Protein AF-A0AAN8M9J0-F1 (afdb_monomer_lite)

InterPro domains:
  IPR021859 XRN2-binding (XTBD) domain [PF11952] (68-152)
  IPR021859 XRN2-binding (XTBD) domain [PS51827] (68-155)

Secondary structure (DSSP, 8-state):
------HHHHHHHHHHHHHHHTT-GGGHHHHHHHHHHHHHHHHHTTTS-S-S-HHHHHHHHHHHHHHHHHT--TT--HHHHHHHHHHHHHHGGG--TTTHHHHHHHHHHHHHHHHH-----HHHHHHHHHHTTT---TT------HHHHHHHT--

Sequence (155 aa):
MKNEISIGEVVLVHLHTVLSLLGLSHELPAFLSAHKHFVVRKRGLLVEMAEVDIEEFIEQNRHLAELVDTYRGISESEKQWKARREFLFRNINDFEDPHIDQLLALSMVWANNVFLGCRYSPDLLEKMKEMAEGIVVEDAPVFKTRDEVMKNQKR

Structure (mmCIF, N/CA/C/O backbone):
data_AF-A0AAN8M9J0-F1
#
_entry.id   AF-A0AAN8M9J0-F1
#
loop_
_atom_site.group_PDB
_atom_site.id
_atom_site.type_symbol
_atom_site.label_atom_id
_atom_site.label_alt_id
_atom_site.label_comp_id
_atom_site.label_asym_id
_atom_site.label_entity_id
_atom_site.label_seq_id
_atom_site.pdbx_PDB_ins_code
_atom_site.Cartn_x
_atom_site.Cartn_y
_atom_site.Cartn_z
_atom_site.occupancy
_atom_site.B_iso_or_equiv
_atom_site.auth_seq_id
_atom_site.auth_comp_id
_atom_site.auth_asym_id
_atom_site.auth_atom_id
_atom_site.pdbx_PDB_model_num
ATOM 1 N N . MET A 1 1 ? 10.012 -32.558 16.369 1.00 37.03 1 MET A N 1
ATOM 2 C CA . MET A 1 1 ? 10.340 -32.509 14.930 1.00 37.03 1 MET A CA 1
ATOM 3 C C . MET A 1 1 ? 9.207 -31.781 14.239 1.00 37.03 1 MET A C 1
ATOM 5 O O . MET A 1 1 ? 8.100 -32.299 14.231 1.00 37.03 1 MET A O 1
ATOM 9 N N . LYS A 1 2 ? 9.431 -30.535 13.818 1.00 38.53 2 LYS A N 1
ATOM 10 C CA . LYS A 1 2 ? 8.424 -29.753 13.095 1.00 38.53 2 LYS A CA 1
ATOM 11 C C . LYS A 1 2 ? 8.599 -30.081 11.613 1.00 38.53 2 LYS A C 1
ATOM 13 O O . LYS A 1 2 ? 9.704 -29.948 11.104 1.00 38.53 2 LYS A O 1
ATOM 18 N N . ASN A 1 3 ? 7.546 -30.587 10.978 1.00 40.78 3 ASN A N 1
ATOM 19 C CA . ASN A 1 3 ? 7.517 -30.845 9.543 1.00 40.78 3 ASN A CA 1
ATOM 20 C C . ASN A 1 3 ? 7.455 -29.497 8.820 1.00 40.78 3 ASN A C 1
ATOM 22 O O . ASN A 1 3 ? 6.387 -28.898 8.725 1.00 40.78 3 ASN A O 1
ATOM 26 N N . GLU A 1 4 ? 8.596 -29.009 8.346 1.00 37.28 4 GLU A N 1
ATOM 27 C CA . GLU A 1 4 ? 8.641 -27.924 7.369 1.00 37.28 4 GLU A CA 1
ATOM 28 C C . GLU A 1 4 ? 8.366 -28.529 5.993 1.00 37.28 4 GLU A C 1
ATOM 30 O O . GLU A 1 4 ? 9.258 -29.047 5.326 1.00 37.28 4 GLU A O 1
ATOM 35 N N . ILE A 1 5 ? 7.093 -28.528 5.601 1.00 39.50 5 ILE A N 1
ATOM 36 C CA . ILE A 1 5 ? 6.696 -28.844 4.230 1.00 39.50 5 ILE A CA 1
ATOM 37 C C . ILE A 1 5 ? 7.134 -27.652 3.379 1.00 39.50 5 ILE A C 1
ATOM 39 O O . ILE A 1 5 ? 6.701 -26.522 3.612 1.00 39.50 5 ILE A O 1
ATOM 43 N N . SER A 1 6 ? 8.027 -27.891 2.418 1.00 47.53 6 SER A N 1
ATOM 44 C CA . SER A 1 6 ? 8.469 -26.853 1.488 1.00 47.53 6 SER A CA 1
ATOM 45 C C . SER A 1 6 ? 7.269 -26.351 0.685 1.00 47.53 6 SER A C 1
ATOM 47 O O . SER A 1 6 ? 6.439 -27.144 0.242 1.00 47.53 6 SER A O 1
ATOM 49 N N . ILE A 1 7 ? 7.187 -25.039 0.456 1.00 44.56 7 ILE A N 1
ATOM 50 C CA . ILE A 1 7 ? 6.100 -24.371 -0.283 1.00 44.56 7 ILE A CA 1
ATOM 51 C C . ILE A 1 7 ? 5.822 -25.066 -1.635 1.00 44.56 7 ILE A C 1
ATOM 53 O O . ILE A 1 7 ? 4.675 -25.150 -2.067 1.00 44.56 7 ILE A O 1
ATOM 57 N N . GLY A 1 8 ? 6.844 -25.663 -2.263 1.00 47.47 8 GLY A N 1
ATOM 58 C CA . GLY A 1 8 ? 6.699 -26.434 -3.502 1.00 47.47 8 GLY A CA 1
ATOM 59 C C . GLY A 1 8 ? 5.893 -27.736 -3.378 1.00 47.47 8 GLY A C 1
ATOM 60 O O . GLY A 1 8 ? 5.208 -28.112 -4.326 1.00 47.47 8 GLY A O 1
ATOM 61 N N . GLU A 1 9 ? 5.918 -28.414 -2.228 1.00 49.25 9 GLU A N 1
ATOM 62 C CA . GLU A 1 9 ? 5.120 -29.628 -1.997 1.00 49.25 9 GLU A CA 1
ATOM 63 C C . GLU A 1 9 ? 3.646 -29.292 -1.742 1.00 49.25 9 GLU A C 1
ATOM 65 O O . GLU A 1 9 ? 2.766 -29.997 -2.234 1.00 49.25 9 GLU A O 1
ATOM 70 N N . VAL A 1 10 ? 3.358 -28.170 -1.069 1.00 53.47 10 VAL A N 1
ATOM 71 C CA . VAL A 1 10 ? 1.979 -27.694 -0.847 1.00 53.47 10 VAL A CA 1
ATOM 72 C C . VAL A 1 10 ? 1.298 -27.361 -2.177 1.00 53.47 10 VAL A C 1
ATOM 74 O O . VAL A 1 10 ? 0.160 -27.772 -2.413 1.00 53.47 10 VAL A O 1
ATOM 77 N N . VAL A 1 11 ? 2.017 -26.684 -3.079 1.00 56.31 11 VAL A N 1
ATOM 78 C CA . VAL A 1 11 ? 1.515 -26.299 -4.408 1.00 56.31 11 VAL A CA 1
ATOM 79 C C . VAL A 1 11 ? 1.247 -27.527 -5.284 1.00 56.31 11 VAL A C 1
ATOM 81 O O . VAL A 1 11 ? 0.223 -27.585 -5.965 1.00 56.31 11 VAL A O 1
ATOM 84 N N . LEU A 1 12 ? 2.111 -28.546 -5.231 1.00 55.06 12 LEU A N 1
ATOM 85 C CA . LEU A 1 12 ? 1.944 -29.764 -6.029 1.00 55.06 12 LEU A CA 1
ATOM 86 C C . LEU A 1 12 ? 0.745 -30.607 -5.562 1.00 55.06 12 LEU A C 1
ATOM 88 O O . LEU A 1 12 ? 0.005 -31.148 -6.387 1.00 55.06 12 LEU A O 1
ATOM 92 N N . VAL A 1 13 ? 0.521 -30.679 -4.246 1.00 58.53 13 VAL A N 1
ATOM 93 C CA . VAL A 1 13 ? -0.626 -31.384 -3.651 1.00 58.53 13 VAL A CA 1
ATOM 94 C C . VAL A 1 13 ? -1.940 -30.658 -3.968 1.00 58.53 13 VAL A C 1
ATOM 96 O O . VAL A 1 13 ? -2.941 -31.309 -4.283 1.00 58.53 13 VAL A O 1
ATOM 99 N N . HIS A 1 14 ? -1.940 -29.320 -3.968 1.00 57.56 14 HIS A N 1
ATOM 100 C CA . HIS A 1 14 ? -3.107 -28.531 -4.374 1.00 57.56 14 HIS A CA 1
ATOM 101 C C . HIS A 1 14 ? -3.426 -28.694 -5.862 1.00 57.56 14 HIS A C 1
ATOM 103 O O . HIS A 1 14 ? -4.567 -28.985 -6.215 1.00 57.56 14 HIS A O 1
ATOM 109 N N . LEU A 1 15 ? -2.421 -28.605 -6.736 1.00 57.91 15 LEU A N 1
ATOM 110 C CA . LEU A 1 15 ? -2.618 -28.718 -8.181 1.00 57.91 15 LEU A CA 1
ATOM 111 C C . LEU A 1 15 ? -3.143 -30.105 -8.591 1.00 57.91 15 LEU A C 1
ATOM 113 O O . LEU A 1 15 ? -4.039 -30.209 -9.428 1.00 57.91 15 LEU A O 1
ATOM 117 N N . HIS A 1 16 ? -2.657 -31.175 -7.953 1.00 62.41 16 HIS A N 1
ATOM 118 C CA . HIS A 1 16 ? -3.148 -32.536 -8.192 1.00 62.41 16 HIS A CA 1
ATOM 119 C C . HIS A 1 16 ? -4.612 -32.728 -7.757 1.00 62.41 16 HIS A C 1
ATOM 121 O O . HIS A 1 16 ? -5.391 -33.400 -8.441 1.00 62.41 16 HIS A O 1
ATOM 127 N N . THR A 1 17 ? -5.000 -32.107 -6.640 1.00 62.00 17 THR A N 1
ATOM 128 C CA . THR A 1 17 ? -6.374 -32.153 -6.119 1.00 62.00 17 THR A CA 1
ATOM 129 C C . THR A 1 17 ? -7.333 -31.394 -7.038 1.00 62.00 17 THR A C 1
ATOM 131 O O . THR A 1 17 ? -8.386 -31.916 -7.399 1.00 62.00 17 THR A O 1
ATOM 134 N N . VAL A 1 18 ? -6.938 -30.201 -7.492 1.00 60.56 18 VAL A N 1
ATOM 135 C CA . VAL A 1 18 ? -7.740 -29.359 -8.393 1.00 60.56 18 VAL A CA 1
ATOM 136 C C . VAL A 1 18 ? -7.950 -30.032 -9.753 1.00 60.56 18 VAL A C 1
ATOM 138 O O . VAL A 1 18 ? -9.076 -30.091 -10.242 1.00 60.56 18 VAL A O 1
ATOM 141 N N . LEU A 1 19 ? -6.909 -30.626 -10.342 1.00 59.59 19 LEU A N 1
ATOM 142 C CA . LEU A 1 19 ? -7.022 -31.294 -11.646 1.00 59.59 19 LEU A CA 1
ATOM 143 C C . LEU A 1 19 ? -7.864 -32.579 -11.597 1.00 59.59 19 LEU A C 1
ATOM 145 O O . LEU A 1 19 ? -8.530 -32.916 -12.576 1.00 59.59 19 LEU A O 1
ATOM 149 N N . SER A 1 20 ? -7.886 -33.264 -10.451 1.00 63.78 20 SER A N 1
ATOM 150 C CA . SER A 1 20 ? -8.729 -34.448 -10.239 1.00 63.78 20 SER A CA 1
ATOM 151 C C . SER A 1 20 ? -10.214 -34.099 -10.112 1.00 63.78 20 SER A C 1
ATOM 153 O O . SER A 1 20 ? -11.056 -34.836 -10.617 1.00 63.78 20 SER A O 1
ATOM 155 N N . LEU A 1 21 ? -10.544 -32.955 -9.501 1.00 64.38 21 LEU A N 1
ATOM 156 C CA . LEU A 1 21 ? -11.926 -32.468 -9.400 1.00 64.38 21 LEU A CA 1
ATOM 157 C C . LEU A 1 21 ? -12.485 -31.987 -10.747 1.00 64.38 21 LEU A C 1
ATOM 159 O O . LEU A 1 21 ? -13.688 -32.075 -10.976 1.00 64.38 21 LEU A O 1
ATOM 163 N N . LEU A 1 22 ? -11.616 -31.518 -11.644 1.00 60.97 22 LEU A N 1
ATOM 164 C CA . LEU A 1 22 ? -11.994 -31.018 -12.968 1.00 60.97 22 LEU A CA 1
ATOM 165 C C . LEU A 1 22 ? -12.020 -32.106 -14.057 1.00 60.97 22 LEU A C 1
ATOM 167 O O . LEU A 1 22 ? -12.340 -31.812 -15.204 1.00 60.97 22 LEU A O 1
ATOM 171 N N . GLY A 1 23 ? -11.687 -33.361 -13.730 1.00 61.56 23 GLY A N 1
ATOM 172 C CA . GLY A 1 23 ? -11.627 -34.457 -14.710 1.00 61.56 23 GLY A CA 1
ATOM 173 C C . GLY A 1 23 ? -10.466 -34.345 -15.712 1.00 61.56 23 GLY A C 1
ATOM 174 O O . GLY A 1 23 ? -10.416 -35.079 -16.700 1.00 61.56 23 GLY A O 1
ATOM 175 N N . LEU A 1 24 ? -9.504 -33.458 -15.447 1.00 62.81 24 LEU A N 1
ATOM 176 C CA . LEU A 1 24 ? -8.351 -33.162 -16.305 1.00 62.81 24 LEU A CA 1
ATOM 177 C C . LEU A 1 24 ? -7.081 -33.894 -15.842 1.00 62.81 24 LEU A C 1
ATOM 179 O O . LEU A 1 24 ? -5.964 -33.522 -16.191 1.00 62.81 24 LEU A O 1
ATOM 183 N N . SER A 1 25 ? -7.221 -34.985 -15.080 1.00 61.00 25 SER A N 1
ATOM 184 C CA . SER A 1 25 ? -6.090 -35.789 -14.583 1.00 61.00 25 SER A CA 1
ATOM 185 C C . SER A 1 25 ? -5.180 -36.320 -15.701 1.00 61.00 25 SER A C 1
ATOM 187 O O . SER A 1 25 ? -4.008 -36.600 -15.461 1.00 61.00 25 SER A O 1
ATOM 189 N N . HIS A 1 26 ? -5.698 -36.434 -16.926 1.00 60.38 26 HIS A N 1
ATOM 190 C CA . HIS A 1 26 ? -4.939 -36.843 -18.108 1.00 60.38 26 HIS A CA 1
ATOM 191 C C . HIS A 1 26 ? -3.966 -35.762 -18.620 1.00 60.38 26 HIS A C 1
ATOM 193 O O . HIS A 1 26 ? -3.035 -36.091 -19.351 1.00 60.38 26 HIS A O 1
ATOM 199 N N . GLU A 1 27 ? -4.133 -34.501 -18.210 1.00 53.97 27 GLU A N 1
ATOM 200 C CA . GLU A 1 27 ? -3.240 -33.379 -18.534 1.00 53.97 27 GLU A CA 1
ATOM 201 C C . GLU A 1 27 ? -2.127 -33.199 -17.487 1.00 53.97 27 GLU A C 1
ATOM 203 O O . GLU A 1 27 ? -1.145 -32.493 -17.721 1.00 53.97 27 GLU A O 1
ATOM 208 N N . LEU A 1 28 ? -2.217 -33.901 -16.349 1.00 55.06 28 LEU A N 1
ATOM 209 C CA . LEU A 1 28 ? -1.205 -33.897 -15.292 1.00 55.06 28 LEU A CA 1
ATOM 210 C C . LEU A 1 28 ? 0.204 -34.272 -15.797 1.00 55.06 28 LEU A C 1
ATOM 212 O O . LEU A 1 28 ? 1.161 -33.624 -15.377 1.00 55.06 28 LEU A O 1
ATOM 216 N N . PRO A 1 29 ? 0.394 -35.243 -16.715 1.00 53.56 29 PRO A N 1
ATOM 217 C CA . PRO A 1 29 ? 1.701 -35.523 -17.302 1.00 53.56 29 PRO A CA 1
ATOM 218 C C . PRO A 1 29 ? 2.237 -34.359 -18.138 1.00 53.56 29 PRO A C 1
ATOM 220 O O . PRO A 1 29 ? 3.442 -34.135 -18.124 1.00 53.56 29 PRO A O 1
ATOM 223 N N . ALA A 1 30 ? 1.378 -33.593 -18.821 1.00 54.25 30 ALA A N 1
ATOM 224 C CA . ALA A 1 30 ? 1.774 -32.409 -19.583 1.00 54.25 30 ALA A CA 1
ATOM 225 C C . ALA A 1 30 ? 2.124 -31.239 -18.652 1.00 54.25 30 ALA A C 1
ATOM 227 O O . ALA A 1 30 ? 3.125 -30.568 -18.875 1.00 54.25 30 ALA A O 1
ATOM 228 N N . PHE A 1 31 ? 1.388 -31.060 -17.552 1.00 50.41 31 PHE A N 1
ATOM 229 C CA . PHE A 1 31 ? 1.675 -30.042 -16.536 1.00 50.41 31 PHE A CA 1
ATOM 230 C C . PHE A 1 31 ? 2.921 -30.376 -15.707 1.00 50.41 31 PHE A C 1
ATOM 232 O O . PHE A 1 31 ? 3.752 -29.511 -15.453 1.00 50.41 31 PHE A O 1
ATOM 239 N N . LEU A 1 32 ? 3.115 -31.646 -15.342 1.00 51.84 32 LEU A N 1
ATOM 240 C CA . LEU A 1 32 ? 4.338 -32.140 -14.709 1.00 51.84 32 LEU A CA 1
ATOM 241 C C . LEU A 1 32 ? 5.503 -32.193 -15.693 1.00 51.84 32 LEU A C 1
ATOM 243 O O . LEU A 1 32 ? 6.635 -32.077 -15.247 1.00 51.84 32 LEU A O 1
ATOM 247 N N . SER A 1 33 ? 5.267 -32.354 -16.998 1.00 47.25 33 SER A N 1
ATOM 248 C CA . SER A 1 33 ? 6.288 -32.227 -18.044 1.00 47.25 33 SER A CA 1
ATOM 249 C C . SER A 1 33 ? 6.638 -30.766 -18.296 1.00 47.25 33 SER A C 1
ATOM 251 O O . SER A 1 33 ? 7.811 -30.482 -18.465 1.00 47.25 33 SER A O 1
ATOM 253 N N . ALA A 1 34 ? 5.690 -29.831 -18.216 1.00 49.56 34 ALA A N 1
ATOM 254 C CA . ALA A 1 34 ? 5.931 -28.391 -18.269 1.00 49.56 34 ALA A CA 1
ATOM 255 C C . ALA A 1 34 ? 6.599 -27.883 -16.988 1.00 49.56 34 ALA A C 1
ATOM 257 O O . ALA A 1 34 ? 7.487 -27.051 -17.071 1.00 49.56 34 ALA A O 1
ATOM 258 N N . HIS A 1 35 ? 6.262 -28.434 -15.818 1.00 48.41 35 HIS A N 1
ATOM 259 C CA . HIS A 1 35 ? 6.902 -28.120 -14.542 1.00 48.41 35 HIS A CA 1
ATOM 260 C C . HIS A 1 35 ? 8.254 -28.827 -14.394 1.00 48.41 35 HIS A C 1
ATOM 262 O O . HIS A 1 35 ? 9.205 -28.211 -13.943 1.00 48.41 35 HIS A O 1
ATOM 268 N N . LYS A 1 36 ? 8.411 -30.085 -14.835 1.00 43.97 36 LYS A N 1
ATOM 269 C CA . LYS A 1 36 ? 9.727 -30.734 -14.966 1.00 43.97 36 LYS A CA 1
ATOM 270 C C . LYS A 1 36 ? 10.540 -30.067 -16.055 1.00 43.97 36 LYS A C 1
ATOM 272 O O . LYS A 1 36 ? 11.717 -29.917 -15.826 1.00 43.97 36 LYS A O 1
ATOM 277 N N . HIS A 1 37 ? 9.978 -29.602 -17.167 1.00 40.44 37 HIS A N 1
ATOM 278 C CA . HIS A 1 37 ? 10.704 -28.760 -18.112 1.00 40.44 37 HIS A CA 1
ATOM 279 C C . HIS A 1 37 ? 10.979 -27.396 -17.511 1.00 40.44 37 HIS A C 1
ATOM 281 O O . HIS A 1 37 ? 12.051 -26.911 -17.749 1.00 40.44 37 HIS A O 1
ATOM 287 N N . PHE A 1 38 ? 10.133 -26.785 -16.689 1.00 38.91 38 PHE A N 1
ATOM 288 C CA . PHE A 1 38 ? 10.437 -25.515 -16.024 1.00 38.91 38 PHE A CA 1
ATOM 289 C C . PHE A 1 38 ? 11.501 -25.684 -14.935 1.00 38.91 38 PHE A C 1
ATOM 291 O O . PHE A 1 38 ? 12.342 -24.813 -14.781 1.00 38.91 38 PHE A O 1
ATOM 298 N N . VAL A 1 39 ? 11.525 -26.820 -14.230 1.00 40.16 39 VAL A N 1
ATOM 299 C CA . VAL A 1 39 ? 12.495 -27.177 -13.180 1.00 40.16 39 VAL A CA 1
ATOM 300 C C . VAL A 1 39 ? 13.793 -27.745 -13.763 1.00 40.16 39 VAL A C 1
ATOM 302 O O . VAL A 1 39 ? 14.854 -27.465 -13.228 1.00 40.16 39 VAL A O 1
ATOM 305 N N . VAL A 1 40 ? 13.746 -28.514 -14.854 1.00 37.81 40 VAL A N 1
ATOM 306 C CA . VAL A 1 40 ? 14.902 -29.025 -15.621 1.00 37.81 40 VAL A CA 1
ATOM 307 C C . VAL A 1 40 ? 15.455 -27.934 -16.530 1.00 37.81 40 VAL A C 1
ATOM 309 O O . VAL A 1 40 ? 16.665 -27.852 -16.654 1.00 37.81 40 VAL A O 1
ATOM 312 N N . ARG A 1 41 ? 14.620 -27.032 -17.066 1.00 35.28 41 ARG A N 1
ATOM 313 C CA . ARG A 1 41 ? 15.052 -25.752 -17.645 1.00 35.28 41 ARG A CA 1
ATOM 314 C C . ARG A 1 41 ? 15.646 -24.933 -16.517 1.00 35.28 41 ARG A C 1
ATOM 316 O O . ARG A 1 41 ? 16.829 -24.747 -16.598 1.00 35.28 41 ARG A O 1
ATOM 323 N N . LYS A 1 42 ? 15.005 -24.659 -15.373 1.00 36.34 42 LYS A N 1
ATOM 324 C CA . LYS A 1 42 ? 15.692 -24.043 -14.210 1.00 36.34 42 LYS A CA 1
ATOM 325 C C . LYS A 1 42 ? 16.987 -24.758 -13.791 1.00 36.34 42 LYS A C 1
ATOM 327 O O . LYS A 1 42 ? 17.895 -24.070 -13.374 1.00 36.34 42 LYS A O 1
ATOM 332 N N . ARG A 1 43 ? 17.116 -26.090 -13.884 1.00 35.22 43 ARG A N 1
ATOM 333 C CA . ARG A 1 43 ? 18.336 -26.842 -13.504 1.00 35.22 43 ARG A CA 1
ATOM 334 C C . ARG A 1 43 ? 19.423 -26.887 -14.586 1.00 35.22 43 ARG A C 1
ATOM 336 O O . ARG A 1 43 ? 20.588 -26.938 -14.225 1.00 35.22 43 ARG A O 1
ATOM 343 N N . GLY A 1 44 ? 19.073 -26.865 -15.869 1.00 32.97 44 GLY A N 1
ATOM 344 C CA . GLY A 1 44 ? 20.012 -26.762 -16.996 1.00 32.97 44 GLY A CA 1
ATOM 345 C C . GLY A 1 44 ? 20.391 -25.310 -17.300 1.00 32.97 44 GLY A C 1
ATOM 346 O O . GLY A 1 44 ? 21.549 -25.004 -17.534 1.00 32.97 44 GLY A O 1
ATOM 347 N N . LEU A 1 45 ? 19.433 -24.399 -17.151 1.00 36.41 45 LEU A N 1
ATOM 348 C CA . LEU A 1 45 ? 19.574 -22.942 -17.097 1.00 36.41 45 LEU A CA 1
ATOM 349 C C . LEU A 1 45 ? 20.318 -22.529 -15.805 1.00 36.41 45 LEU A C 1
ATOM 351 O O . LEU A 1 45 ? 20.948 -21.497 -15.790 1.00 36.41 45 LEU A O 1
ATOM 355 N N . LEU A 1 46 ? 20.372 -23.349 -14.745 1.00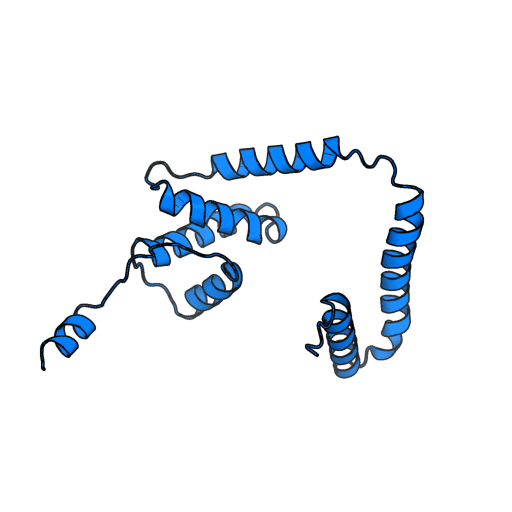 42.78 46 LEU A N 1
ATOM 356 C CA . LEU A 1 46 ? 21.308 -23.132 -13.620 1.00 42.78 46 LEU A CA 1
ATOM 357 C C . LEU A 1 46 ? 22.774 -23.443 -13.978 1.00 42.78 46 LEU A C 1
ATOM 359 O O . LEU A 1 46 ? 23.661 -23.067 -13.219 1.00 42.78 46 LEU A O 1
ATOM 363 N N . VAL A 1 47 ? 23.036 -24.129 -15.096 1.00 47.41 47 VAL A N 1
ATOM 364 C CA . VAL A 1 47 ? 24.395 -24.442 -15.576 1.00 47.41 47 VAL A CA 1
ATOM 365 C C . VAL A 1 47 ? 24.786 -23.559 -16.779 1.00 47.41 47 VAL A C 1
ATOM 367 O O . VAL A 1 47 ? 25.973 -23.399 -17.035 1.00 47.41 47 VAL A O 1
ATOM 370 N N . GLU A 1 48 ? 23.824 -22.894 -17.437 1.00 39.38 48 GLU A N 1
ATOM 371 C CA . GLU A 1 48 ? 24.050 -21.880 -18.491 1.00 39.38 48 GLU A CA 1
ATOM 372 C C . GLU A 1 48 ? 23.328 -20.525 -18.242 1.00 39.38 48 GLU A C 1
ATOM 374 O O . GLU A 1 48 ? 22.996 -19.811 -19.181 1.00 39.38 48 GLU A O 1
ATOM 379 N N . MET A 1 49 ? 23.071 -20.138 -16.984 1.00 42.06 49 MET A N 1
ATOM 380 C CA . MET A 1 49 ? 22.769 -18.744 -16.574 1.00 42.06 49 MET A CA 1
ATOM 381 C C . MET A 1 49 ? 23.891 -18.203 -15.700 1.00 42.06 49 MET A C 1
ATOM 383 O O . MET A 1 49 ? 23.671 -17.670 -14.612 1.00 42.06 49 MET A O 1
ATOM 387 N N . ALA A 1 50 ? 25.118 -18.334 -16.176 1.00 48.28 50 ALA A N 1
ATOM 388 C CA . ALA A 1 50 ? 26.003 -17.210 -15.965 1.00 48.28 50 ALA A CA 1
ATOM 389 C C . ALA A 1 50 ? 25.524 -16.138 -16.956 1.00 48.28 50 ALA A C 1
ATOM 391 O O . ALA A 1 50 ? 25.559 -16.382 -18.156 1.00 48.28 50 ALA A O 1
ATOM 392 N N . GLU A 1 51 ? 25.036 -15.007 -16.438 1.00 45.31 51 GLU A N 1
ATOM 393 C CA . GLU A 1 51 ? 24.757 -13.774 -17.198 1.00 45.31 51 GLU A CA 1
ATOM 394 C C . GLU A 1 51 ? 23.392 -13.654 -17.914 1.00 45.31 51 GLU A C 1
ATOM 396 O O . GLU A 1 51 ? 23.301 -13.109 -19.007 1.00 45.31 51 GLU A O 1
ATOM 401 N N . VAL A 1 52 ? 22.276 -14.023 -17.268 1.00 51.62 52 VAL A N 1
ATOM 402 C CA . VAL A 1 52 ? 21.233 -12.976 -17.210 1.00 51.62 52 VAL A CA 1
ATOM 403 C C . VAL A 1 52 ? 21.741 -12.053 -16.123 1.00 51.62 52 VAL A C 1
ATOM 405 O O . VAL A 1 52 ? 21.834 -12.458 -14.962 1.00 51.62 52 VAL A O 1
ATOM 408 N N . ASP A 1 53 ? 22.246 -10.917 -16.576 1.00 57.53 53 ASP A N 1
ATOM 409 C CA . ASP A 1 53 ? 23.120 -10.027 -15.843 1.00 57.53 53 ASP A CA 1
ATOM 410 C C . ASP A 1 53 ? 22.470 -9.638 -14.504 1.00 57.53 53 ASP A C 1
ATOM 412 O O . ASP A 1 53 ? 21.362 -9.098 -14.458 1.00 57.53 53 ASP A O 1
ATOM 416 N N . ILE A 1 54 ? 23.131 -9.967 -13.390 1.00 60.75 54 ILE A N 1
ATOM 417 C CA . ILE A 1 54 ? 22.674 -9.580 -12.048 1.00 60.75 54 ILE A CA 1
ATOM 418 C C . ILE A 1 54 ? 22.471 -8.060 -12.009 1.00 60.75 54 ILE A C 1
ATOM 420 O O . ILE A 1 54 ? 21.543 -7.575 -11.356 1.00 60.75 54 ILE A O 1
ATOM 424 N N . GLU A 1 55 ? 23.287 -7.324 -12.766 1.00 64.19 55 GLU A N 1
ATOM 425 C CA . GLU A 1 55 ? 23.180 -5.887 -12.935 1.00 64.19 55 GLU A CA 1
ATOM 426 C C . GLU A 1 55 ? 21.847 -5.476 -13.592 1.00 64.19 55 GLU A C 1
ATOM 428 O O . GLU A 1 55 ? 21.223 -4.521 -13.132 1.00 64.19 55 GLU A O 1
ATOM 433 N N . GLU A 1 56 ? 21.338 -6.216 -14.585 1.00 63.00 56 GLU A N 1
ATOM 434 C CA . GLU A 1 56 ? 20.048 -5.927 -15.235 1.00 63.00 56 GLU A CA 1
ATOM 435 C C . GLU A 1 56 ? 18.877 -6.095 -14.256 1.00 63.00 56 GLU A C 1
ATOM 437 O O . GLU A 1 56 ? 17.986 -5.245 -14.183 1.00 63.00 56 GLU A O 1
ATOM 442 N N . PHE A 1 57 ? 18.894 -7.155 -13.444 1.00 60.72 57 PHE A N 1
ATOM 443 C CA . PHE A 1 57 ? 17.862 -7.377 -12.429 1.00 60.72 57 PHE A CA 1
ATOM 444 C C . PHE A 1 57 ? 17.902 -6.310 -11.325 1.00 60.72 57 PHE A C 1
ATOM 446 O O . PHE A 1 57 ? 16.860 -5.860 -10.840 1.00 60.72 57 PHE A O 1
ATOM 453 N N . ILE A 1 58 ? 19.099 -5.880 -10.914 1.00 64.62 58 ILE A N 1
ATOM 454 C CA . ILE A 1 58 ? 19.261 -4.776 -9.959 1.00 64.62 58 ILE A CA 1
ATOM 455 C C . ILE A 1 58 ? 18.708 -3.476 -10.553 1.00 64.62 58 ILE A C 1
ATOM 457 O O . ILE A 1 58 ? 18.002 -2.745 -9.85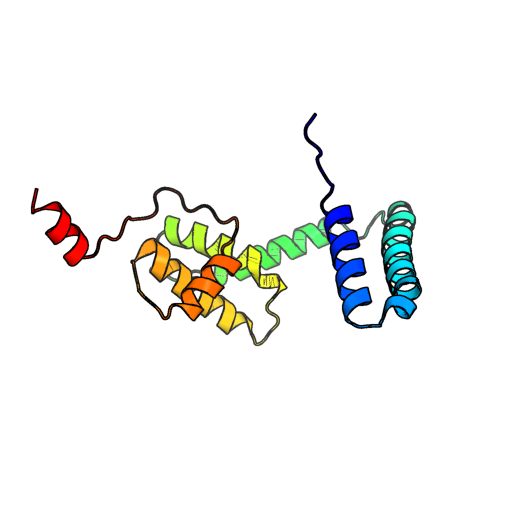4 1.00 64.62 58 ILE A O 1
ATOM 461 N N . GLU A 1 59 ? 18.983 -3.205 -11.828 1.00 69.50 59 GLU A N 1
ATOM 462 C CA . GLU A 1 59 ? 18.532 -1.986 -12.496 1.00 69.50 59 GLU A CA 1
ATOM 463 C C . GLU A 1 59 ? 17.008 -1.957 -12.668 1.00 69.50 59 GLU A C 1
ATOM 465 O O . GLU A 1 59 ? 16.368 -0.958 -12.349 1.00 69.50 59 GLU A O 1
ATOM 470 N N . GLN A 1 60 ? 16.391 -3.074 -13.060 1.00 68.62 60 GLN A N 1
ATOM 471 C CA . GLN A 1 60 ? 14.930 -3.193 -13.140 1.00 68.62 60 GLN A CA 1
ATOM 472 C C . GLN A 1 60 ? 14.257 -2.949 -11.781 1.00 68.62 60 GLN A C 1
ATOM 474 O O . GLN A 1 60 ? 13.278 -2.205 -11.697 1.00 68.62 60 GLN A O 1
ATOM 479 N N . ASN A 1 61 ? 14.804 -3.515 -10.701 1.00 72.25 61 ASN A N 1
ATOM 480 C CA . ASN A 1 61 ? 14.289 -3.273 -9.352 1.00 72.25 61 ASN A CA 1
ATOM 481 C C . ASN A 1 61 ? 14.475 -1.817 -8.910 1.00 72.25 61 ASN A C 1
ATOM 483 O O . ASN A 1 61 ? 13.609 -1.277 -8.217 1.00 72.25 61 ASN A O 1
ATOM 487 N N . ARG A 1 62 ? 15.576 -1.166 -9.311 1.00 75.56 62 ARG A N 1
ATOM 488 C CA . ARG A 1 62 ? 15.788 0.265 -9.058 1.00 75.56 62 ARG A CA 1
ATOM 489 C C . ARG A 1 62 ? 14.744 1.105 -9.787 1.00 75.56 62 ARG A C 1
ATOM 491 O O . ARG A 1 62 ? 14.096 1.922 -9.142 1.00 75.56 62 ARG A O 1
ATOM 498 N N . HIS A 1 63 ? 14.530 0.868 -11.078 1.00 78.38 63 HIS A N 1
ATOM 499 C CA . HIS A 1 63 ? 13.526 1.590 -11.859 1.00 78.38 63 HIS A CA 1
ATOM 500 C C . HIS A 1 63 ? 12.116 1.407 -11.294 1.00 78.38 63 HIS A C 1
ATOM 502 O O . HIS A 1 63 ? 11.367 2.374 -11.184 1.00 78.38 63 HIS A O 1
ATOM 508 N N . LEU A 1 64 ? 11.759 0.185 -10.884 1.00 78.81 64 LEU A N 1
ATOM 509 C CA . LEU A 1 64 ? 10.481 -0.071 -10.223 1.00 78.81 64 LEU A CA 1
ATOM 510 C C . LEU A 1 64 ? 10.367 0.716 -8.914 1.00 78.81 64 LEU A C 1
ATOM 512 O O . LEU A 1 64 ? 9.313 1.274 -8.617 1.00 78.81 64 LEU A O 1
ATOM 516 N N . ALA A 1 65 ? 11.449 0.790 -8.136 1.00 79.75 65 ALA A N 1
ATOM 517 C CA . ALA A 1 65 ? 11.453 1.545 -6.895 1.00 79.75 65 ALA A CA 1
ATOM 518 C C . ALA A 1 65 ? 11.296 3.051 -7.107 1.00 79.75 65 ALA A C 1
ATOM 520 O O . ALA A 1 65 ? 10.496 3.675 -6.410 1.00 79.75 65 ALA A O 1
ATOM 521 N N . GLU A 1 66 ? 11.996 3.605 -8.092 1.00 87.19 66 GLU A N 1
ATOM 522 C CA . GLU A 1 66 ? 11.868 5.006 -8.490 1.00 87.19 66 GLU A CA 1
ATOM 523 C C . GLU A 1 66 ? 10.457 5.311 -8.997 1.00 87.19 66 GLU A C 1
ATOM 525 O O . GLU A 1 66 ? 9.861 6.302 -8.576 1.00 87.19 66 GLU A O 1
ATOM 530 N N . LEU A 1 67 ? 9.884 4.429 -9.825 1.00 86.75 67 LEU A N 1
ATOM 531 C CA . LEU A 1 67 ? 8.504 4.541 -10.294 1.00 86.75 67 LEU A CA 1
ATOM 532 C C . LEU A 1 67 ? 7.519 4.554 -9.124 1.00 86.75 67 LEU A C 1
ATOM 534 O O . LEU A 1 67 ? 6.685 5.454 -9.043 1.00 86.75 67 LEU A O 1
ATOM 538 N N . VAL A 1 68 ? 7.627 3.600 -8.195 1.00 87.25 68 VAL A N 1
ATOM 539 C CA . VAL A 1 68 ? 6.746 3.541 -7.023 1.00 87.25 68 VAL A CA 1
ATOM 540 C C . VAL A 1 68 ? 6.852 4.820 -6.197 1.00 87.25 68 VAL A C 1
ATOM 542 O O . VAL A 1 68 ? 5.828 5.344 -5.758 1.00 87.25 68 VAL A O 1
ATOM 545 N N . ASP A 1 69 ? 8.056 5.368 -6.031 1.00 91.38 69 ASP A N 1
ATOM 546 C CA . ASP A 1 69 ? 8.263 6.611 -5.290 1.00 91.38 69 ASP A CA 1
ATOM 547 C C . ASP A 1 69 ? 7.578 7.824 -5.949 1.00 91.38 69 ASP A C 1
ATOM 549 O O . ASP A 1 69 ? 7.168 8.747 -5.238 1.00 91.38 69 ASP A O 1
ATOM 553 N N . THR A 1 70 ? 7.334 7.801 -7.269 1.00 91.94 70 THR A N 1
ATOM 554 C CA . THR A 1 70 ? 6.537 8.842 -7.951 1.00 91.94 70 THR A CA 1
ATOM 555 C C . THR A 1 70 ? 5.060 8.846 -7.548 1.00 91.94 70 THR A C 1
ATOM 557 O O . THR A 1 70 ? 4.398 9.877 -7.664 1.00 91.94 70 THR A O 1
ATOM 560 N N . TYR A 1 71 ? 4.532 7.732 -7.028 1.00 91.00 71 TYR A N 1
ATOM 561 C CA . TYR A 1 71 ? 3.130 7.625 -6.618 1.00 91.00 71 TYR A CA 1
ATOM 562 C C . TYR A 1 71 ? 2.841 8.209 -5.234 1.00 91.00 71 TYR A C 1
ATOM 564 O O . TYR A 1 71 ? 1.682 8.208 -4.800 1.00 91.00 71 TYR A O 1
ATOM 572 N N . ARG A 1 72 ? 3.861 8.698 -4.521 1.00 93.25 72 ARG A N 1
ATOM 573 C CA . ARG A 1 72 ? 3.700 9.312 -3.202 1.00 93.25 72 ARG A CA 1
ATOM 574 C C . ARG A 1 72 ? 2.850 10.585 -3.280 1.00 93.25 72 ARG A C 1
ATOM 576 O O . ARG A 1 72 ? 3.120 11.505 -4.047 1.00 93.25 72 ARG A O 1
ATOM 583 N N . GLY A 1 73 ? 1.838 10.664 -2.424 1.00 86.44 73 GLY A N 1
ATOM 584 C CA . GLY A 1 73 ? 0.980 11.826 -2.250 1.00 86.44 73 GLY A CA 1
ATOM 585 C C . GLY A 1 73 ? 1.601 12.875 -1.326 1.00 86.44 73 GLY A C 1
ATOM 586 O O . GLY A 1 73 ? 2.259 12.560 -0.336 1.00 86.44 73 GLY A O 1
ATOM 587 N N . ILE A 1 74 ? 1.332 14.150 -1.614 1.00 87.38 74 ILE A N 1
ATOM 588 C CA . ILE A 1 74 ? 1.902 15.304 -0.891 1.00 87.38 74 ILE A CA 1
ATOM 589 C C . ILE A 1 74 ? 1.471 15.335 0.586 1.00 87.38 74 ILE A C 1
ATOM 591 O O . ILE A 1 74 ? 2.226 15.770 1.452 1.00 87.38 74 ILE A O 1
ATOM 595 N N . SER A 1 75 ? 0.252 14.882 0.885 1.00 84.12 75 SER A N 1
ATOM 596 C CA . SER A 1 75 ? -0.331 14.927 2.234 1.00 84.12 75 SER A CA 1
ATOM 597 C C . SER A 1 75 ? -0.049 13.679 3.075 1.00 84.12 75 SER A C 1
ATOM 599 O O . SER A 1 75 ? -0.573 13.565 4.182 1.00 84.12 75 SER A O 1
ATOM 601 N N . GLU A 1 76 ? 0.744 12.735 2.568 1.00 85.06 76 GLU A N 1
ATOM 602 C CA . GLU A 1 76 ? 1.055 11.503 3.288 1.00 85.06 76 GLU A CA 1
ATOM 603 C C . GLU A 1 76 ? 2.182 11.703 4.300 1.00 85.06 76 GLU A C 1
ATOM 605 O O . GLU A 1 76 ? 3.282 12.164 3.977 1.00 85.06 76 GLU A O 1
ATOM 610 N N . SER A 1 77 ? 1.931 11.276 5.537 1.00 88.50 77 SER A N 1
ATOM 611 C CA . SER A 1 77 ? 2.994 11.144 6.532 1.00 88.50 77 SER A CA 1
ATOM 612 C C . SER A 1 77 ? 3.974 10.033 6.144 1.00 88.50 77 SER A C 1
ATOM 614 O O . SER A 1 77 ? 3.622 9.091 5.437 1.00 88.50 77 SER A O 1
ATOM 616 N N . GLU A 1 78 ? 5.198 10.085 6.669 1.00 91.44 78 GLU A N 1
ATOM 617 C CA . GLU A 1 78 ? 6.216 9.064 6.381 1.00 91.44 78 GLU A CA 1
ATOM 618 C C . GLU A 1 78 ? 5.777 7.652 6.801 1.00 91.44 78 GLU A C 1
ATOM 620 O O . GLU A 1 78 ? 6.034 6.677 6.100 1.00 91.44 78 GLU A O 1
ATOM 625 N N . LYS A 1 79 ? 5.040 7.538 7.914 1.00 89.56 79 LYS A N 1
ATOM 626 C CA . LYS A 1 79 ? 4.493 6.256 8.383 1.00 89.56 79 LYS A CA 1
ATOM 627 C C . LYS A 1 79 ? 3.454 5.687 7.412 1.00 89.56 79 LYS A C 1
ATOM 629 O O . LYS A 1 79 ? 3.496 4.498 7.106 1.00 89.56 79 LYS A O 1
ATOM 634 N N . GLN A 1 80 ? 2.551 6.540 6.923 1.00 88.94 80 GLN A N 1
ATOM 635 C CA . GLN A 1 80 ? 1.556 6.164 5.914 1.00 88.94 80 GLN A CA 1
ATOM 636 C C . GLN A 1 80 ? 2.232 5.747 4.612 1.00 88.94 80 GLN A C 1
ATOM 638 O O . GLN A 1 80 ? 1.925 4.681 4.084 1.00 88.94 80 GLN A O 1
ATOM 643 N N . TRP A 1 81 ? 3.190 6.551 4.142 1.00 94.75 81 TRP A N 1
ATOM 644 C CA . TRP A 1 81 ? 3.905 6.282 2.902 1.00 94.75 81 TRP A CA 1
ATOM 645 C C . TRP A 1 81 ? 4.668 4.961 2.964 1.00 94.75 81 TRP A C 1
ATOM 647 O O . TRP A 1 81 ? 4.498 4.133 2.078 1.00 94.75 81 TRP A O 1
ATOM 657 N N . LYS A 1 82 ? 5.431 4.700 4.033 1.00 93.25 82 LYS A N 1
ATOM 658 C CA . LYS A 1 82 ? 6.168 3.437 4.204 1.00 93.25 82 LYS A CA 1
ATOM 659 C C . LYS A 1 82 ? 5.250 2.214 4.092 1.00 93.25 82 LYS A C 1
ATOM 661 O O . LYS A 1 82 ? 5.578 1.263 3.390 1.00 93.25 82 LYS A O 1
ATOM 666 N N . ALA A 1 83 ? 4.097 2.248 4.757 1.00 91.81 83 ALA A N 1
ATOM 667 C CA . ALA A 1 83 ? 3.131 1.156 4.708 1.00 91.81 83 ALA A CA 1
ATOM 668 C C . ALA A 1 83 ? 2.473 1.022 3.324 1.00 91.81 83 ALA A C 1
ATOM 670 O O . ALA A 1 83 ? 2.341 -0.085 2.807 1.00 91.81 83 ALA A O 1
ATOM 671 N N . ARG A 1 84 ? 2.079 2.141 2.699 1.00 95.00 84 ARG A N 1
ATOM 672 C CA . ARG A 1 84 ? 1.458 2.132 1.365 1.00 95.00 84 ARG A CA 1
ATOM 673 C C . ARG A 1 84 ? 2.435 1.690 0.281 1.00 95.00 84 ARG A C 1
ATOM 675 O O . ARG A 1 84 ? 2.047 0.967 -0.629 1.00 95.00 84 ARG A O 1
ATOM 682 N N . ARG A 1 85 ? 3.702 2.073 0.401 1.00 94.25 85 ARG A N 1
ATOM 683 C CA . ARG A 1 85 ? 4.789 1.650 -0.480 1.00 94.25 85 ARG A CA 1
ATOM 684 C C . ARG A 1 85 ? 4.948 0.130 -0.466 1.00 94.25 85 ARG A C 1
ATOM 686 O O . ARG A 1 85 ? 4.984 -0.472 -1.531 1.00 94.25 85 ARG A O 1
ATOM 693 N N . GLU A 1 86 ? 4.955 -0.493 0.713 1.00 92.31 86 GLU A N 1
ATOM 694 C CA . GLU A 1 86 ? 4.982 -1.959 0.846 1.00 92.31 86 GLU A CA 1
ATOM 695 C C . GLU A 1 86 ? 3.763 -2.617 0.178 1.00 92.31 86 GLU A C 1
ATOM 697 O O . GLU A 1 86 ? 3.894 -3.602 -0.549 1.00 92.31 86 GLU A O 1
ATOM 702 N N . PHE A 1 87 ? 2.578 -2.022 0.359 1.00 92.19 87 PHE A N 1
ATOM 703 C CA . PHE A 1 87 ? 1.354 -2.476 -0.303 1.00 92.19 87 PHE A CA 1
ATOM 704 C C . PHE A 1 87 ? 1.481 -2.438 -1.829 1.00 92.19 87 PHE A C 1
ATOM 706 O O . PHE A 1 87 ? 1.062 -3.383 -2.498 1.00 92.19 87 PHE A O 1
ATOM 713 N N . LEU A 1 88 ? 2.082 -1.383 -2.384 1.00 90.06 88 LEU A N 1
ATOM 714 C CA . LEU A 1 88 ? 2.328 -1.275 -3.820 1.00 90.06 88 LEU A CA 1
ATOM 715 C C . LEU A 1 88 ? 3.294 -2.363 -4.301 1.00 90.06 88 LEU A C 1
ATOM 717 O O . LEU A 1 88 ? 2.919 -3.116 -5.190 1.00 90.06 88 LEU A O 1
ATOM 721 N N . PHE A 1 89 ? 4.473 -2.529 -3.690 1.00 87.38 89 PHE A N 1
ATOM 722 C CA . PHE A 1 89 ? 5.437 -3.557 -4.125 1.00 87.38 89 PHE A CA 1
ATOM 723 C C . PHE A 1 89 ? 4.883 -4.974 -4.083 1.00 87.38 89 PHE A C 1
ATOM 725 O O . PHE A 1 89 ? 5.192 -5.781 -4.957 1.00 87.38 89 PHE A O 1
ATOM 732 N N . ARG A 1 90 ? 4.059 -5.281 -3.079 1.00 88.00 90 ARG A N 1
ATOM 733 C CA . ARG A 1 90 ? 3.466 -6.609 -2.954 1.00 88.00 90 ARG A CA 1
ATOM 734 C C . ARG A 1 90 ? 2.509 -6.939 -4.095 1.00 88.00 90 ARG A C 1
ATOM 736 O O . ARG A 1 90 ? 2.433 -8.099 -4.479 1.00 88.00 90 ARG A O 1
ATOM 743 N N . ASN A 1 91 ? 1.796 -5.939 -4.608 1.00 89.62 91 ASN A N 1
ATOM 744 C CA . ASN A 1 91 ? 0.703 -6.144 -5.552 1.00 89.62 91 ASN A CA 1
ATOM 745 C C . ASN A 1 91 ? 1.047 -5.691 -6.982 1.00 89.62 91 ASN A C 1
ATOM 747 O O . ASN A 1 91 ? 0.354 -6.086 -7.904 1.00 89.62 91 ASN A O 1
ATOM 751 N N . ILE A 1 92 ? 2.094 -4.889 -7.211 1.00 85.88 92 ILE A N 1
ATOM 752 C CA . ILE A 1 92 ? 2.356 -4.248 -8.516 1.00 85.88 92 ILE A CA 1
ATOM 753 C C . ILE A 1 92 ? 2.531 -5.231 -9.679 1.00 85.88 92 ILE A C 1
ATOM 755 O O . ILE A 1 92 ? 2.139 -4.912 -10.792 1.00 85.88 92 ILE A O 1
ATOM 759 N N . ASN A 1 93 ? 3.035 -6.442 -9.426 1.00 83.81 93 ASN A N 1
ATOM 760 C CA . ASN A 1 93 ? 3.192 -7.468 -10.465 1.00 83.81 93 ASN A CA 1
ATOM 761 C C . ASN A 1 93 ? 1.864 -8.114 -10.899 1.00 83.81 93 ASN A C 1
ATOM 763 O O . ASN A 1 93 ? 1.818 -8.743 -11.951 1.00 83.81 93 ASN A O 1
ATOM 767 N N . ASP A 1 94 ? 0.798 -7.964 -10.107 1.00 85.25 94 ASP A N 1
ATOM 768 C CA . ASP A 1 94 ? -0.53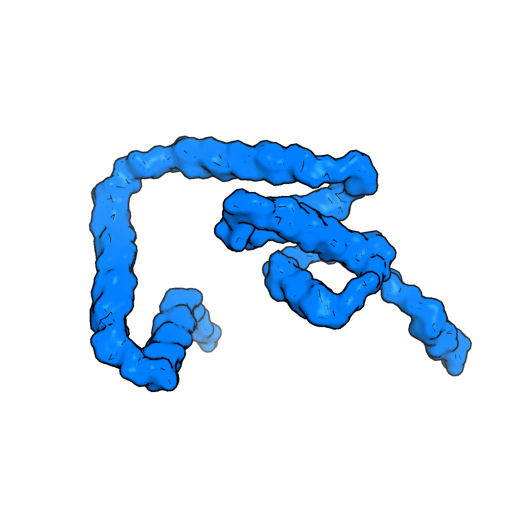8 -8.491 -10.419 1.00 85.25 94 ASP A CA 1
ATOM 769 C C . ASP A 1 94 ? -1.393 -7.479 -11.207 1.00 85.25 94 ASP A C 1
ATOM 771 O O . ASP A 1 94 ? -2.516 -7.787 -11.613 1.00 85.25 94 ASP A O 1
ATOM 775 N N . PHE A 1 95 ? -0.884 -6.258 -11.407 1.00 80.94 95 PHE A N 1
ATOM 776 C CA . PHE A 1 95 ? -1.564 -5.181 -12.119 1.00 80.94 95 PHE A CA 1
ATOM 777 C C . PHE A 1 95 ? -0.698 -4.724 -13.293 1.00 80.94 95 PHE A C 1
ATOM 779 O O . PHE A 1 95 ? 0.313 -4.057 -13.113 1.00 80.94 95 PHE A O 1
ATOM 786 N N . GLU A 1 96 ? -1.123 -5.048 -14.509 1.00 79.75 96 GLU A N 1
ATOM 787 C CA . GLU A 1 96 ? -0.535 -4.497 -15.732 1.00 79.75 96 GLU A CA 1
ATOM 788 C C . GLU A 1 96 ? -1.259 -3.206 -16.134 1.00 79.75 96 GLU A C 1
ATOM 790 O O . GLU A 1 96 ? -2.421 -2.994 -15.769 1.00 79.75 96 GLU A O 1
ATOM 795 N N . ASP A 1 97 ? -0.607 -2.339 -16.912 1.00 69.19 97 ASP A N 1
ATOM 796 C CA . ASP A 1 97 ? -1.291 -1.215 -17.555 1.00 69.19 97 ASP A CA 1
ATOM 797 C C . ASP A 1 97 ? -2.494 -1.721 -18.375 1.00 69.19 97 ASP A C 1
ATOM 799 O O . ASP A 1 97 ? -2.363 -2.692 -19.124 1.00 69.19 97 ASP A O 1
ATOM 803 N N . PRO A 1 98 ? -3.684 -1.096 -18.270 1.00 71.75 98 PRO A N 1
ATOM 804 C CA . PRO A 1 98 ? -3.985 0.200 -17.647 1.00 71.75 98 PRO A CA 1
ATOM 805 C C . PRO A 1 98 ? -4.485 0.114 -16.188 1.00 71.75 98 PRO A C 1
ATOM 807 O O . PRO A 1 98 ? -5.045 1.073 -15.660 1.00 71.75 98 PRO A O 1
ATOM 810 N N . HIS A 1 99 ? -4.359 -1.036 -15.526 1.00 84.56 99 HIS A N 1
ATOM 811 C CA . HIS A 1 99 ? -4.945 -1.286 -14.205 1.00 84.56 99 HIS A CA 1
ATOM 812 C C . HIS A 1 99 ? -4.102 -0.762 -13.032 1.00 84.56 99 HIS A C 1
ATOM 814 O O . HIS A 1 99 ? -4.516 -0.893 -11.877 1.00 84.56 99 HIS A O 1
ATOM 820 N N . ILE A 1 100 ? -2.975 -0.097 -13.297 1.00 87.75 100 ILE A N 1
ATOM 821 C CA . ILE A 1 100 ? -2.154 0.555 -12.267 1.00 87.75 100 ILE A CA 1
ATOM 822 C C . ILE A 1 100 ? -2.963 1.586 -11.470 1.00 87.75 100 ILE A C 1
ATOM 824 O O . ILE A 1 100 ? -2.902 1.592 -10.241 1.00 87.75 100 ILE A O 1
ATOM 828 N N . ASP A 1 101 ? -3.818 2.379 -12.120 1.00 88.50 101 ASP A N 1
ATOM 829 C CA . ASP A 1 101 ? -4.678 3.353 -11.429 1.00 88.50 101 ASP A CA 1
ATOM 830 C C . ASP A 1 101 ? -5.610 2.691 -10.401 1.00 88.50 101 ASP A C 1
ATOM 832 O O . ASP A 1 101 ? -5.889 3.246 -9.332 1.00 88.50 101 ASP A O 1
ATOM 836 N N . GLN A 1 102 ? -6.063 1.465 -10.686 1.00 91.38 102 GLN A N 1
ATOM 837 C CA . GLN A 1 102 ? -6.878 0.690 -9.757 1.00 91.38 102 GLN A CA 1
ATOM 838 C C . GLN A 1 102 ? -6.067 0.275 -8.526 1.00 91.38 102 GLN A C 1
ATOM 840 O O . GLN A 1 102 ? -6.570 0.379 -7.404 1.00 91.38 102 GLN A O 1
ATOM 845 N N . LEU A 1 103 ? -4.820 -0.161 -8.714 1.00 92.94 103 LEU A N 1
ATOM 846 C CA . LEU A 1 103 ? -3.913 -0.468 -7.611 1.00 92.94 103 LEU A CA 1
ATOM 847 C C . LEU A 1 103 ? -3.635 0.778 -6.761 1.00 92.94 103 LEU A C 1
ATOM 849 O O . LEU A 1 103 ? -3.707 0.710 -5.532 1.00 92.94 103 LEU A O 1
ATOM 853 N N . LEU A 1 104 ? -3.391 1.931 -7.389 1.00 90.88 104 LEU A N 1
ATOM 854 C CA . LEU A 1 104 ? -3.176 3.192 -6.678 1.00 90.88 104 LEU A CA 1
ATOM 855 C C . LEU A 1 104 ? -4.390 3.564 -5.819 1.00 90.88 104 LEU A C 1
ATOM 857 O O . LEU A 1 104 ? -4.230 3.875 -4.634 1.00 90.88 104 LEU A O 1
ATOM 861 N N . ALA A 1 105 ? -5.602 3.452 -6.366 1.00 91.69 105 ALA A N 1
ATOM 862 C CA . ALA A 1 105 ? -6.836 3.696 -5.625 1.00 91.69 105 ALA A CA 1
ATOM 863 C C . ALA A 1 105 ? -7.012 2.723 -4.445 1.00 91.69 105 ALA A C 1
ATOM 865 O O . ALA A 1 105 ? -7.326 3.153 -3.331 1.00 91.69 105 ALA A O 1
ATOM 866 N N . LEU A 1 106 ? -6.761 1.426 -4.656 1.00 94.44 106 LEU A N 1
ATOM 867 C CA . LEU A 1 106 ? -6.828 0.407 -3.603 1.00 94.44 106 LEU A CA 1
ATOM 868 C C . LEU A 1 106 ? -5.794 0.673 -2.500 1.00 94.44 106 LEU A C 1
ATOM 870 O O . LEU A 1 106 ? -6.146 0.657 -1.323 1.00 94.44 106 LEU A O 1
ATOM 874 N N . SER A 1 107 ? -4.556 1.017 -2.857 1.00 93.88 107 SER A N 1
ATOM 875 C CA . SER A 1 107 ? -3.505 1.363 -1.890 1.00 93.88 107 SER A CA 1
ATOM 876 C C . SER A 1 107 ? -3.922 2.526 -0.981 1.00 93.88 107 SER A C 1
ATOM 878 O O . SER A 1 107 ? -3.637 2.534 0.218 1.00 93.88 107 SER A O 1
ATOM 880 N N . MET A 1 108 ? -4.648 3.499 -1.539 1.00 92.81 108 MET A N 1
ATOM 881 C CA . MET A 1 108 ? -5.084 4.690 -0.823 1.00 92.81 108 MET A CA 1
ATOM 882 C C . MET A 1 108 ? -6.284 4.423 0.074 1.00 92.81 108 MET A C 1
ATOM 884 O O . MET A 1 108 ? -6.308 4.853 1.224 1.00 92.81 108 MET A O 1
ATOM 888 N N . VAL A 1 109 ? -7.263 3.662 -0.409 1.00 90.88 109 VAL A N 1
ATOM 889 C CA . VAL A 1 109 ? -8.396 3.218 0.411 1.00 90.88 109 VAL A CA 1
ATOM 890 C C . VAL A 1 109 ? -7.894 2.377 1.599 1.00 90.88 109 VAL A C 1
ATOM 892 O O . VAL A 1 109 ? -8.383 2.555 2.715 1.00 90.88 109 VAL A O 1
ATOM 895 N N . TRP A 1 110 ? -6.864 1.546 1.403 1.00 94.31 110 TRP A N 1
ATOM 896 C CA . TRP A 1 110 ? -6.280 0.732 2.466 1.00 94.31 110 TRP A CA 1
ATOM 897 C C . TRP A 1 110 ? -5.557 1.611 3.489 1.00 94.31 110 TRP A C 1
ATOM 899 O O . TRP A 1 110 ? -5.849 1.534 4.683 1.00 94.31 110 TRP A O 1
ATOM 909 N N . ALA A 1 111 ? -4.702 2.530 3.031 1.00 89.69 111 ALA A N 1
ATOM 910 C CA . ALA A 1 111 ? -4.028 3.484 3.909 1.00 89.69 111 ALA A CA 1
ATOM 911 C C . ALA A 1 111 ? -5.029 4.358 4.693 1.00 89.69 111 ALA A C 1
ATOM 913 O O . ALA A 1 111 ? -4.876 4.560 5.897 1.00 89.69 111 ALA A O 1
ATOM 914 N N . ASN A 1 112 ? -6.106 4.822 4.059 1.00 88.50 112 ASN A N 1
ATOM 915 C CA . ASN A 1 112 ? -7.149 5.604 4.724 1.00 88.50 112 ASN A CA 1
ATOM 916 C C . ASN A 1 112 ? -7.916 4.780 5.764 1.00 88.50 112 ASN A C 1
ATOM 918 O O . ASN A 1 112 ? -8.250 5.286 6.837 1.00 88.50 112 ASN A O 1
ATOM 922 N N . ASN A 1 113 ? -8.180 3.504 5.488 1.00 88.19 113 ASN A N 1
ATOM 923 C CA . ASN A 1 113 ? -8.783 2.612 6.471 1.00 88.19 113 ASN A CA 1
ATOM 924 C C . ASN A 1 113 ? -7.869 2.419 7.693 1.00 88.19 113 ASN A C 1
ATOM 926 O O . ASN A 1 113 ? -8.325 2.596 8.823 1.00 88.19 113 ASN A O 1
ATOM 930 N N . VAL A 1 114 ? -6.586 2.129 7.463 1.00 88.62 114 VAL A N 1
ATOM 931 C CA . VAL A 1 114 ? -5.611 1.811 8.518 1.00 88.62 114 VAL A CA 1
ATOM 932 C C . VAL A 1 114 ? -5.197 3.037 9.333 1.00 88.62 114 VAL A C 1
ATOM 934 O O . VAL A 1 114 ? -5.085 2.943 10.551 1.00 88.62 114 VAL A O 1
ATOM 937 N N . PHE A 1 115 ? -4.971 4.188 8.694 1.00 85.75 115 PHE A N 1
ATOM 938 C CA . PHE A 1 115 ? -4.382 5.365 9.346 1.00 85.75 115 PHE A CA 1
ATOM 939 C C . PHE A 1 115 ? -5.364 6.497 9.635 1.00 85.75 115 PHE A C 1
ATOM 941 O O . PHE A 1 115 ? -5.049 7.351 10.461 1.00 85.75 115 PHE A O 1
ATOM 948 N N . LEU A 1 116 ? -6.523 6.534 8.971 1.00 82.75 116 LEU A N 1
ATOM 949 C CA . LEU A 1 116 ? -7.557 7.559 9.187 1.00 82.75 116 LEU A CA 1
ATOM 950 C C . LEU A 1 116 ? -8.874 6.970 9.705 1.00 82.75 116 LEU A C 1
ATOM 952 O O . LEU A 1 116 ? -9.786 7.713 10.065 1.00 82.75 116 LEU A O 1
ATOM 956 N N . GLY A 1 117 ? -8.995 5.641 9.750 1.00 81.75 117 GLY A N 1
ATOM 957 C CA . GLY A 1 117 ? -10.198 4.972 10.222 1.00 81.75 117 GLY A CA 1
ATOM 958 C C . GLY A 1 117 ? -11.376 5.101 9.259 1.00 81.75 117 GLY A C 1
ATOM 959 O O . GLY A 1 117 ? -12.521 4.906 9.676 1.00 81.75 117 GLY A O 1
ATOM 960 N N . CYS A 1 118 ? -11.141 5.407 7.981 1.00 86.38 118 CYS A N 1
ATOM 961 C CA . CYS A 1 118 ? -12.206 5.428 6.982 1.00 86.38 118 CYS A CA 1
ATOM 962 C C . CYS A 1 118 ? -12.884 4.053 6.881 1.00 86.38 118 CYS A C 1
ATOM 964 O O . CYS A 1 118 ? -12.252 3.006 7.045 1.00 86.38 118 CYS A O 1
ATOM 966 N N . ARG A 1 119 ? -14.196 4.050 6.645 1.00 83.88 119 ARG A N 1
ATOM 967 C CA . ARG A 1 119 ? -15.011 2.834 6.552 1.00 83.88 119 ARG A CA 1
ATOM 968 C C . ARG A 1 119 ? -15.496 2.658 5.119 1.00 83.88 119 ARG A C 1
ATOM 970 O O . ARG A 1 119 ? -15.886 3.629 4.478 1.00 83.88 119 ARG A O 1
ATOM 977 N N . TYR A 1 120 ? -15.490 1.416 4.661 1.00 87.81 120 TYR A N 1
ATOM 978 C CA . TYR A 1 120 ? -15.874 1.022 3.310 1.00 87.81 120 TYR A CA 1
ATOM 979 C C . TYR A 1 120 ? -16.790 -0.205 3.367 1.00 87.81 120 TYR A C 1
ATOM 981 O O . TYR A 1 120 ? -17.080 -0.706 4.457 1.00 87.81 120 TYR A O 1
ATOM 989 N N . SER A 1 121 ? -17.273 -0.671 2.212 1.00 91.56 121 SER A N 1
ATOM 990 C CA . SER A 1 121 ? -18.089 -1.886 2.152 1.00 91.56 121 SER A CA 1
ATOM 991 C C . SER A 1 121 ? -17.310 -3.102 2.679 1.00 91.56 121 SER A C 1
ATOM 993 O O . SER A 1 121 ? -16.090 -3.164 2.496 1.00 91.56 121 SER A O 1
ATOM 995 N N . PRO A 1 122 ? -17.989 -4.077 3.314 1.00 91.94 122 PRO A N 1
ATOM 996 C CA . PRO A 1 122 ? -17.343 -5.292 3.814 1.00 91.94 122 PRO A CA 1
ATOM 997 C C . PRO A 1 122 ? -16.521 -6.013 2.741 1.00 91.94 122 PRO A C 1
ATOM 999 O O . PRO A 1 122 ? -15.362 -6.327 2.988 1.00 91.94 122 PRO A O 1
ATOM 1002 N N . ASP A 1 123 ? -17.074 -6.154 1.534 1.00 93.56 123 ASP A N 1
ATOM 1003 C CA . ASP A 1 123 ? -16.421 -6.830 0.405 1.00 93.56 123 ASP A CA 1
ATOM 1004 C C . ASP A 1 123 ? -15.096 -6.156 0.010 1.00 93.56 123 ASP A C 1
ATOM 1006 O O . ASP A 1 123 ? -14.106 -6.816 -0.306 1.00 93.56 123 ASP A O 1
ATOM 1010 N N . LEU A 1 124 ? -15.046 -4.818 0.061 1.00 88.06 124 LEU A N 1
ATOM 1011 C CA . LEU A 1 124 ? -13.823 -4.077 -0.245 1.00 88.06 124 LEU A CA 1
ATOM 1012 C C . LEU A 1 124 ? -12.772 -4.270 0.851 1.00 88.06 124 LEU A C 1
ATOM 1014 O O . LEU A 1 124 ? -11.591 -4.409 0.548 1.00 88.06 124 LEU A O 1
ATOM 1018 N N . LEU A 1 125 ? -13.194 -4.297 2.116 1.00 88.56 125 LEU A N 1
ATOM 1019 C CA . LEU A 1 125 ? -12.294 -4.515 3.248 1.00 88.56 125 LEU A CA 1
ATOM 1020 C C . LEU A 1 125 ? -11.728 -5.940 3.274 1.00 88.56 125 LEU A C 1
ATOM 1022 O O . LEU A 1 125 ? -10.568 -6.121 3.635 1.00 88.56 125 LEU A O 1
ATOM 1026 N N . GLU A 1 126 ? -12.517 -6.938 2.877 1.00 93.31 126 GLU A N 1
ATOM 1027 C CA . GLU A 1 126 ? -12.055 -8.321 2.743 1.00 93.31 126 GLU A CA 1
ATOM 1028 C C . GLU A 1 126 ? -10.973 -8.436 1.668 1.00 93.31 126 GLU A C 1
ATOM 1030 O O . GLU A 1 126 ? -9.863 -8.877 1.968 1.00 93.31 126 GLU A O 1
ATOM 1035 N N . LYS A 1 127 ? -11.227 -7.890 0.472 1.00 92.62 127 LYS A N 1
ATOM 1036 C CA . LYS A 1 127 ? -10.218 -7.805 -0.592 1.00 92.62 127 LYS A CA 1
ATOM 1037 C C . LYS A 1 127 ? -8.935 -7.113 -0.118 1.00 92.62 127 LYS A C 1
ATOM 1039 O O . LYS A 1 127 ? -7.829 -7.550 -0.416 1.00 92.62 127 LYS A O 1
ATOM 1044 N N . MET A 1 128 ? -9.062 -6.025 0.636 1.00 90.56 128 MET A N 1
ATOM 1045 C CA . MET A 1 128 ? -7.904 -5.305 1.171 1.00 90.56 128 MET A CA 1
ATOM 1046 C C . MET A 1 128 ? -7.093 -6.106 2.170 1.00 90.56 128 MET A C 1
ATOM 1048 O O . MET A 1 128 ? -5.872 -5.982 2.202 1.00 90.56 128 MET A O 1
ATOM 1052 N N . LYS A 1 129 ? -7.766 -6.908 2.991 1.00 90.12 129 LYS A N 1
ATOM 1053 C CA . LYS A 1 129 ? -7.110 -7.788 3.948 1.00 90.12 129 LYS A CA 1
ATOM 1054 C C . LYS A 1 129 ? -6.267 -8.844 3.233 1.00 90.12 129 LYS A C 1
ATOM 1056 O O . LYS A 1 129 ? -5.163 -9.116 3.690 1.00 90.12 129 LYS A O 1
ATOM 1061 N N . GLU A 1 130 ? -6.761 -9.391 2.125 1.00 92.81 130 GLU A N 1
ATOM 1062 C CA . GLU A 1 130 ? -6.016 -10.337 1.283 1.00 92.81 130 GLU A CA 1
ATOM 1063 C C . GLU A 1 130 ? -4.801 -9.661 0.630 1.00 92.81 130 GLU A C 1
ATOM 1065 O O . GLU A 1 130 ? -3.672 -10.123 0.780 1.00 92.81 130 GLU A O 1
ATOM 1070 N N . MET A 1 131 ? -5.002 -8.503 -0.008 1.00 92.00 131 MET A N 1
ATOM 1071 C CA . MET A 1 131 ? -3.921 -7.755 -0.672 1.00 92.00 131 MET A CA 1
ATOM 1072 C C . MET A 1 131 ? -2.839 -7.245 0.296 1.00 92.00 131 MET A C 1
ATOM 1074 O O . MET A 1 131 ? -1.684 -7.067 -0.095 1.00 92.00 131 MET A O 1
ATOM 1078 N N . ALA A 1 132 ? -3.204 -6.992 1.557 1.00 92.44 132 ALA A N 1
ATOM 1079 C CA . ALA A 1 132 ? -2.295 -6.531 2.604 1.00 92.44 132 ALA A CA 1
ATOM 1080 C C . ALA A 1 132 ? -1.711 -7.665 3.461 1.00 92.44 132 ALA A C 1
ATOM 1082 O O . ALA A 1 132 ? -1.043 -7.390 4.461 1.00 92.44 132 ALA A O 1
ATOM 1083 N N . GLU A 1 133 ? -1.967 -8.932 3.122 1.00 90.94 133 GLU A N 1
ATOM 1084 C CA . GLU A 1 133 ? -1.467 -10.060 3.904 1.00 90.94 133 GLU A CA 1
ATOM 1085 C C . GLU A 1 133 ? 0.063 -10.004 4.019 1.00 90.94 133 GLU A C 1
ATOM 1087 O O . GLU A 1 133 ? 0.770 -9.887 3.020 1.00 90.94 133 GLU A O 1
ATOM 1092 N N . GLY A 1 134 ? 0.578 -10.086 5.249 1.00 85.75 134 GLY A N 1
ATOM 1093 C CA . GLY A 1 134 ? 2.013 -10.021 5.540 1.00 85.75 134 GLY A CA 1
ATOM 1094 C C . GLY A 1 134 ? 2.573 -8.608 5.739 1.00 85.75 134 GLY A C 1
ATOM 1095 O O . GLY A 1 134 ? 3.701 -8.481 6.210 1.00 85.75 134 GLY A O 1
ATOM 1096 N N . ILE A 1 135 ? 1.798 -7.552 5.467 1.00 87.81 135 ILE A N 1
ATOM 1097 C CA . ILE A 1 135 ? 2.218 -6.169 5.727 1.00 87.81 135 ILE A CA 1
ATOM 1098 C C . ILE A 1 135 ? 1.987 -5.836 7.202 1.00 87.81 135 ILE A C 1
ATOM 1100 O O . ILE A 1 135 ? 0.858 -5.854 7.696 1.00 87.81 135 ILE A O 1
ATOM 1104 N N . VAL A 1 136 ? 3.062 -5.498 7.914 1.00 85.88 136 VAL A N 1
ATOM 1105 C CA . VAL A 1 136 ? 3.009 -5.121 9.331 1.00 85.88 136 VAL A CA 1
ATOM 1106 C C . VAL A 1 136 ? 3.042 -3.601 9.461 1.00 85.88 136 VAL A C 1
ATOM 1108 O O . VAL A 1 136 ? 4.019 -2.956 9.084 1.00 85.88 136 VAL A O 1
ATOM 1111 N N . VAL A 1 137 ? 1.979 -3.026 10.027 1.00 85.69 137 VAL A N 1
ATOM 1112 C CA . VAL A 1 137 ? 1.915 -1.598 10.367 1.00 85.69 137 VAL A CA 1
ATOM 1113 C C . VAL A 1 137 ? 2.150 -1.432 11.864 1.00 85.69 137 VAL A C 1
ATOM 1115 O O . VAL A 1 137 ? 1.292 -1.758 12.685 1.00 85.69 137 VAL A O 1
ATOM 1118 N N . GLU A 1 138 ? 3.331 -0.931 12.216 1.00 80.25 138 GLU A N 1
ATOM 1119 C CA . GLU A 1 138 ? 3.688 -0.600 13.596 1.00 80.25 138 GLU A CA 1
ATOM 1120 C C . GLU A 1 138 ? 2.872 0.603 14.095 1.00 80.25 138 GLU A C 1
ATOM 1122 O O . GLU A 1 138 ? 2.652 1.568 13.359 1.00 80.25 138 GLU A O 1
ATOM 1127 N N . ASP A 1 139 ? 2.435 0.548 15.356 1.00 75.00 139 ASP A N 1
ATOM 1128 C CA . ASP A 1 139 ? 1.680 1.615 16.028 1.00 75.00 139 ASP A CA 1
ATOM 1129 C C . ASP A 1 139 ? 0.428 2.092 15.266 1.00 75.00 139 ASP A C 1
ATOM 1131 O O . ASP A 1 139 ? 0.110 3.287 15.251 1.00 75.00 139 ASP A O 1
ATOM 1135 N N . ALA A 1 140 ? -0.294 1.167 14.620 1.00 72.38 140 ALA A N 1
ATOM 1136 C CA . ALA A 1 140 ? -1.529 1.495 13.916 1.00 72.38 140 ALA A CA 1
ATOM 1137 C C . ALA A 1 140 ? -2.540 2.187 14.864 1.00 72.38 140 ALA A C 1
ATOM 1139 O O . ALA A 1 140 ? -2.793 1.686 15.968 1.00 72.38 140 ALA A O 1
ATOM 1140 N N . PRO A 1 141 ? -3.144 3.324 14.466 1.00 77.88 141 PRO A N 1
ATOM 1141 C CA . PRO A 1 141 ? -4.102 4.021 15.314 1.00 77.88 141 PRO A CA 1
ATOM 1142 C C . PRO A 1 141 ? -5.331 3.152 15.617 1.00 77.88 141 PRO A C 1
ATOM 1144 O O . PRO A 1 141 ? -5.920 2.535 14.730 1.00 77.88 141 PRO A O 1
ATOM 1147 N N . VAL A 1 142 ? -5.767 3.136 16.878 1.00 72.44 142 VAL A N 1
ATOM 1148 C CA . VAL A 1 142 ? -6.976 2.405 17.286 1.00 72.44 142 VAL A CA 1
ATOM 1149 C C . VAL A 1 142 ? -8.193 3.323 17.186 1.00 72.44 142 VAL A C 1
ATOM 1151 O O . VAL A 1 142 ? -8.419 4.179 18.043 1.00 72.44 142 VAL A O 1
ATOM 1154 N N . PHE A 1 143 ? -9.014 3.116 16.158 1.00 73.06 143 PHE A N 1
ATOM 1155 C CA . PHE A 1 143 ? -10.258 3.864 15.960 1.00 73.06 143 PHE A CA 1
ATOM 1156 C C . PHE A 1 143 ? -11.418 3.209 16.703 1.00 73.06 143 PHE A C 1
ATOM 1158 O O . PHE A 1 143 ? -12.009 2.249 16.209 1.00 73.06 143 PHE A O 1
ATOM 1165 N N . LYS A 1 144 ? -11.779 3.757 17.866 1.00 70.75 144 LYS A N 1
ATOM 1166 C CA . LYS A 1 144 ? -12.992 3.351 18.588 1.00 70.75 144 LYS A CA 1
ATOM 1167 C C . LYS A 1 144 ? -14.191 4.137 18.087 1.00 70.75 144 LYS A C 1
ATOM 1169 O O . LYS A 1 144 ? -14.122 5.358 17.937 1.00 70.75 144 LYS A O 1
ATOM 1174 N N . THR A 1 145 ? -15.305 3.452 17.859 1.00 64.56 145 THR A N 1
ATOM 1175 C CA . THR A 1 145 ? -16.563 4.141 17.552 1.00 64.56 145 THR A CA 1
ATOM 1176 C C . THR A 1 145 ? -17.114 4.825 18.806 1.00 64.56 145 THR A C 1
ATOM 1178 O O . THR A 1 145 ? -16.868 4.391 19.934 1.00 64.56 145 THR A O 1
ATOM 1181 N N . ARG A 1 146 ? -17.891 5.904 18.635 1.00 62.03 146 ARG A N 1
ATOM 1182 C CA . ARG A 1 146 ? -18.569 6.578 19.758 1.00 62.03 146 ARG A CA 1
ATOM 1183 C C . ARG A 1 146 ? -19.389 5.584 20.590 1.00 62.03 146 ARG A C 1
ATOM 1185 O O . ARG A 1 146 ? -19.384 5.657 21.815 1.00 62.03 146 ARG A O 1
ATOM 1192 N N . ASP A 1 147 ? -20.049 4.637 19.933 1.00 59.66 147 ASP A N 1
ATOM 1193 C CA . ASP A 1 147 ? -20.901 3.651 20.593 1.00 59.66 147 ASP A CA 1
ATOM 1194 C C . ASP A 1 147 ? -20.083 2.624 21.408 1.00 59.66 147 ASP A C 1
ATOM 1196 O O . ASP A 1 147 ? -20.523 2.194 22.475 1.00 59.66 147 ASP A O 1
ATOM 1200 N N . GLU A 1 148 ? -18.859 2.283 20.983 1.00 64.50 148 GLU A N 1
ATOM 1201 C CA . GLU A 1 148 ? -17.908 1.484 21.779 1.00 64.50 148 GLU A CA 1
ATOM 1202 C C . GLU A 1 148 ? -17.383 2.246 23.001 1.00 64.50 148 GLU A C 1
ATOM 1204 O O . GLU A 1 148 ? -17.243 1.670 24.082 1.00 64.50 148 GLU A O 1
ATOM 1209 N N . VAL A 1 149 ? -17.122 3.549 22.861 1.00 66.19 149 VAL A N 1
ATOM 1210 C CA . VAL A 1 149 ? -16.731 4.407 23.991 1.00 66.19 149 VAL A CA 1
ATOM 1211 C C . VAL A 1 149 ? -17.876 4.508 25.003 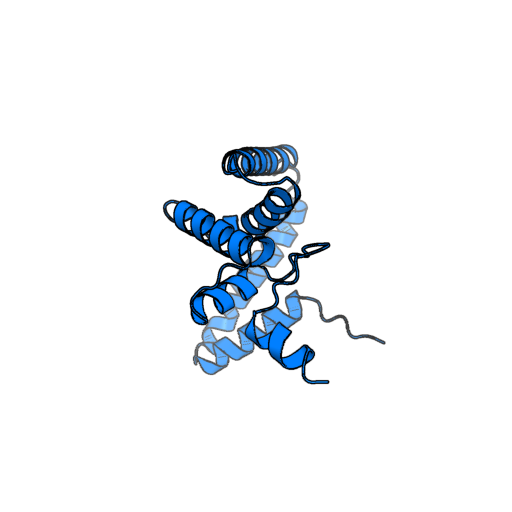1.00 66.19 149 VAL A C 1
ATOM 1213 O O . VAL A 1 149 ? -17.655 4.325 26.200 1.00 66.19 149 VAL A O 1
ATOM 1216 N N . MET A 1 150 ? -19.111 4.700 24.531 1.00 58.16 150 MET A N 1
ATOM 1217 C CA . MET A 1 150 ? -20.303 4.791 25.382 1.00 58.16 150 MET A CA 1
ATOM 1218 C C . MET A 1 150 ? -20.652 3.472 26.087 1.00 58.16 150 MET A C 1
ATOM 1220 O O . MET A 1 150 ? -21.134 3.498 2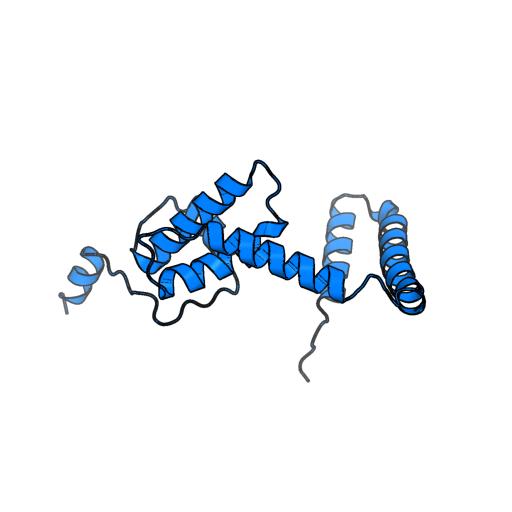7.219 1.00 58.16 150 MET A O 1
ATOM 1224 N N . LYS A 1 151 ? -20.386 2.308 25.474 1.00 60.44 151 LYS A N 1
ATOM 1225 C CA . LYS A 1 151 ? -20.532 1.002 26.147 1.00 60.44 151 LYS A CA 1
ATOM 1226 C C . LYS A 1 151 ? -19.517 0.811 27.276 1.00 60.44 151 LYS A C 1
ATOM 1228 O O . LYS A 1 151 ? -19.874 0.262 28.313 1.00 60.44 151 LYS A O 1
ATOM 1233 N N . ASN A 1 152 ? -18.291 1.305 27.108 1.00 59.47 152 ASN A N 1
ATOM 1234 C CA . ASN A 1 152 ? -17.237 1.200 28.123 1.00 59.47 152 ASN A CA 1
ATOM 1235 C C . ASN A 1 152 ? -17.413 2.167 29.308 1.00 59.47 152 ASN A C 1
ATOM 1237 O O . ASN A 1 152 ? -16.810 1.945 30.351 1.00 59.47 152 ASN A O 1
ATOM 1241 N N . GLN A 1 153 ? -18.243 3.208 29.173 1.00 58.22 153 GLN A N 1
ATOM 1242 C CA . GLN A 1 153 ? -18.567 4.152 30.254 1.00 58.22 153 GLN A CA 1
ATOM 1243 C C . GLN A 1 153 ? -19.714 3.694 31.170 1.00 58.22 153 GLN A C 1
ATOM 1245 O O . GLN A 1 153 ? -19.948 4.315 32.200 1.00 58.22 153 GLN A O 1
ATOM 1250 N N . LYS A 1 154 ? -20.439 2.620 30.827 1.00 53.62 154 LYS A N 1
ATOM 1251 C CA . LYS A 1 154 ? -21.543 2.084 31.648 1.00 53.62 154 LYS A CA 1
ATOM 1252 C C . LYS A 1 154 ? -21.088 1.088 32.729 1.00 53.62 154 LYS A C 1
ATOM 1254 O O . LYS A 1 154 ? -21.877 0.228 33.116 1.00 53.62 154 LYS A O 1
ATOM 1259 N N . ARG A 1 155 ? -19.835 1.161 33.180 1.00 46.41 155 ARG A N 1
ATOM 1260 C CA . ARG A 1 155 ? -19.282 0.247 34.186 1.00 46.41 155 ARG A CA 1
ATOM 1261 C C . ARG A 1 155 ? -19.043 0.943 35.513 1.00 46.41 155 ARG A C 1
ATOM 1263 O O . ARG A 1 155 ? -18.524 2.077 35.474 1.00 46.41 15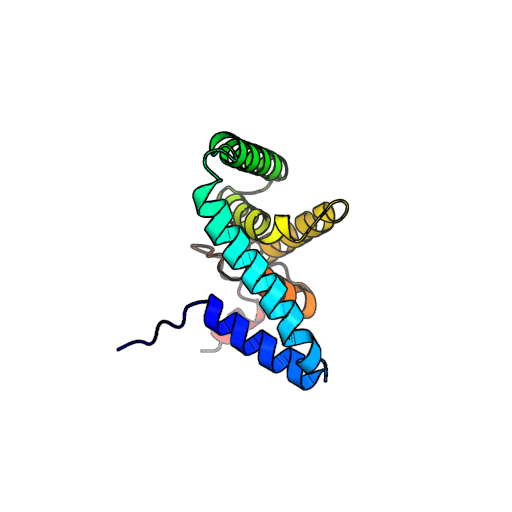5 ARG A O 1
#

pLDDT: mean 71.06, std 19.0, range [32.97, 95.0]

Organism: NCBI:txid861788

Radius of gyration: 22.2 Å; chains: 1; bounding box: 48×52×54 Å

Foldseek 3Di:
DDDPDDPVNVVVVVVCVVCVVVVNNVCVVVVVVVVCCVVVCVVVCVVVPPDVPPVVVVVVVVVVLVVLVVLDDPPDDPLLSVLLSVLCVQCVVVDDPPCVVVSSVLSVVLSCCFAVVDDDDPVSVVVSCVSSPPRDRPPTDDDDDPVNVVVVVVD

=== Feature glossary ===
The record interleaves many kinds of information about one protein. Here is each kind framed as the question it answers.

Q: What are the backbone torsion angles?
A: φ (phi) and ψ (psi) are the two rotatable backbone dihedrals per residue: φ is the C(i-1)–N–Cα–C torsion, ψ is the N–Cα–C–N(i+1) torsion, both in degrees on (−180°, 180°]. α-helical residues cluster near (−60°, −45°); β-strand residues near (−120°, +130°). A Ramachandran plot is simply a scatter of (φ, ψ) for every residue.

Q: What is the amino-acid chain?
A: This is the polypeptide sequence — one letter per residue, N-terminus first. Length ranges from a few dozen residues for small domains to over a thousand for large multi-domain proteins.

Q: How mobile is each atom in the crystal?
A: For experimental (PDB) structures, the B-factor (temperature factor) quantifies the positional spread of each atom in the crystal — a combination of thermal vibration and static disorder — in units of Å². High B-factors mark flexible loops or poorly resolved regions; low B-factors mark the rigid, well-ordered core.

Q: Are the domains correctly placed relative to each other?
A: Predicted Aligned Error (PAE) is an AlphaFold confidence matrix: entry (i, j) is the expected error in the position of residue j, in ångströms, when the prediction is superimposed on the true structure at residue i. Low PAE within a block of residues means that block is internally rigid and well-predicted; high PAE between two blocks means their relative placement is uncertain even if each block individually is confident.

Q: How confident is the AlphaFold model at each residue?
A: pLDDT is the predicted lDDT-Cα score: AlphaFold's confidence that the local environment of each residue (all inter-atomic distances within 15 Å) is correctly placed. It is a per-residue number between 0 and 100, with higher meaning more reliable.

Q: What family and function is it annotated with?
A: Functional annotations link the protein to curated databases. InterPro entries identify conserved domains and families by matching the sequence against member-database signatures (Pfam, PROSITE, CDD, …). Gene Ontology (GO) terms describe molecular function, biological process, and cellular component in a controlled vocabulary. CATH places the structure in a hierarchical fold classification (Class/Architecture/Topology/Homologous-superfamily). The organism is the source species.

Q: How big and how compact is the whole molecule?
A: Three whole-structure scalars: the radius of gyration (RMS distance of Cα from centroid, in Å), the count of Cα–Cα contacts (pairs closer than 8 Å and separated by more than four residues in sequence — i.e. tertiary, not local, contacts), and the bounding-box dimensions. Together they distinguish compact globular folds from extended fibres or disordered chains.

Q: What known structures does this most resemble?
A: The Foldseek neighbor list gives the closest experimentally determined structures in the PDB, ranked by structural alignment. TM-score near 1 means near-identical fold; near 0.3 means only rough topology match. This is how one finds what a novel AlphaFold prediction most resembles in the solved-structure universe.

Q: Which residues are buried vs exposed?
A: SASA measures how much of the protein is reachable by solvent. It is computed by rolling a water-sized probe over the atomic surface and summing the exposed area (Å²). Per-residue SASA distinguishes core (buried, low SASA) from surface (exposed, high SASA) residues; total SASA is a whole-molecule size measure.

Q: Which residues are in helices, strands, or loops?
A: Eight-state secondary structure (DSSP): H is the canonical α-helix, G the tighter 3₁₀-helix, I the wider π-helix; E/B are β-structure, T and S are turns and bends, and '-' is everything else. DSSP derives these from the pattern of main-chain N–H···O=C hydrogen bonds, not from the sequence.

Q: Where is each backbone atom in 3D?
A: Structure coordinates are given as an mmCIF _atom_site loop: one row per atom with element, residue name, chain id, sequence number, and x/y/z position in Å. Only the four main-chain atoms per residue are included here; side chains are omitted to keep the record compact.

Q: What if only a Cα trace is available?
A: Three-state secondary structure (P-SEA) collapses the eight DSSP classes into helix (a), strand (b), and coil (c). P-SEA assigns these from Cα geometry alone — distances and angles — without requiring backbone oxygens, so it works on any Cα trace.

Q: What do the rendered images show?
A: The six renders are orthographic views along the three Cartesian axes in both directions. Representation (cartoon, sticks, or surface) and color scheme (sequence-rainbow or by-chain) vary across proteins so the training set covers all the common visualization conventions.

Q: What does the local fold look like, residue by residue?
A: Foldseek's 3Di representation compresses backbone geometry into a per-residue letter drawn from a learned twenty-state alphabet. It captures the tertiary interaction pattern around each residue — which residues are packed against it in space, regardless of where they are in sequence.

Q: What do the diagnostic plots show?
A: The contact map is a binary N×N matrix image: pixel (i, j) is dark where Cα_i and Cα_j are within 8 Å and |i−j|>4. Because the |i−j|>4 filter removes local helical contacts, off-diagonal stripes parallel to the main diagonal indicate parallel β-sheets; stripes perpendicular to it indicate antiparallel β-sheets. The Ramachandran plot scatters every residue's (φ, ψ) pair against the sterically allowed regions. The PAE heatmap renders the predicted-aligned-error matrix.